Protein AF-A0A3D1JWY2-F1 (afdb_monomer_lite)

Foldseek 3Di:
DDPPVPPPDPVSVVVVVVVCVVVCVLVVCVVVPHDQQDWDDDPPDIDGDHD

Secondary structure (DSSP, 8-state):
---------HHHHHHHHHHHHHTTHHHHHHHHT--TT-EEEETTEEEE---

Sequence (51 aa):
MSKNVVISDVDSNRYFQKKLIERGIIDDLRRRGAKEGDTVEIGDIEFEFVD

Radius of gyration: 11.81 Å; chains: 1; bounding box: 27×25×26 Å

pLDDT: mean 73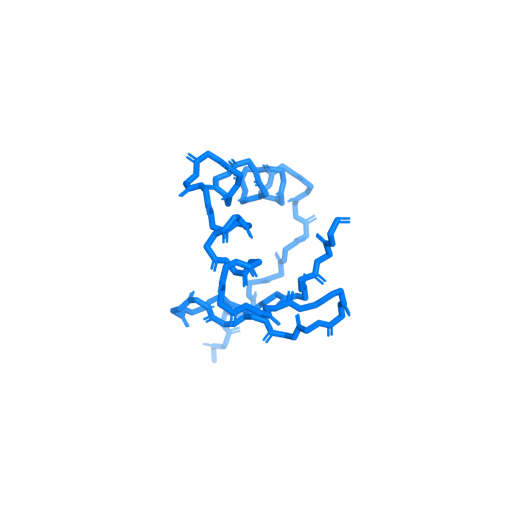.53, std 15.01, range [37.66, 88.5]

Structure (mmCIF, N/CA/C/O backbone):
data_AF-A0A3D1JWY2-F1
#
_entry.id   AF-A0A3D1JWY2-F1
#
loop_
_atom_site.group_PDB
_atom_site.id
_atom_site.type_symbol
_atom_site.label_atom_id
_atom_site.label_alt_id
_atom_site.label_comp_id
_atom_site.label_asym_id
_atom_site.label_entity_id
_atom_site.label_seq_id
_atom_site.pdbx_PDB_ins_code
_atom_site.Cartn_x
_atom_site.Cartn_y
_atom_site.Cartn_z
_atom_site.occupancy
_atom_site.B_iso_or_equiv
_atom_site.auth_seq_id
_atom_site.auth_comp_id
_atom_site.auth_asym_id
_atom_site.auth_atom_id
_atom_site.pdbx_PDB_model_num
ATOM 1 N N . MET A 1 1 ? 8.627 -18.781 18.365 1.00 37.66 1 MET A N 1
ATOM 2 C CA . MET A 1 1 ? 9.548 -17.995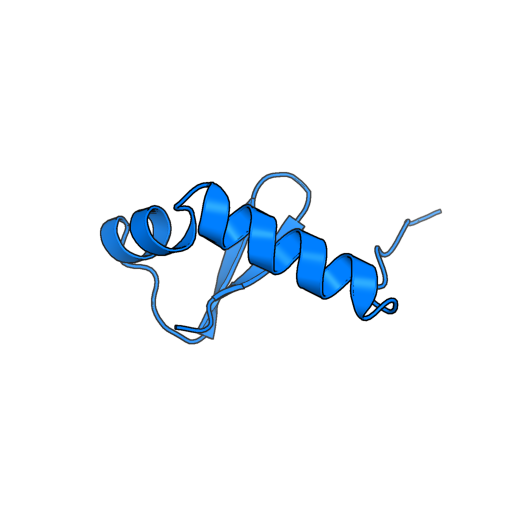 17.516 1.00 37.66 1 MET A CA 1
ATOM 3 C C . MET A 1 1 ? 8.712 -17.306 16.450 1.00 37.66 1 MET A C 1
ATOM 5 O 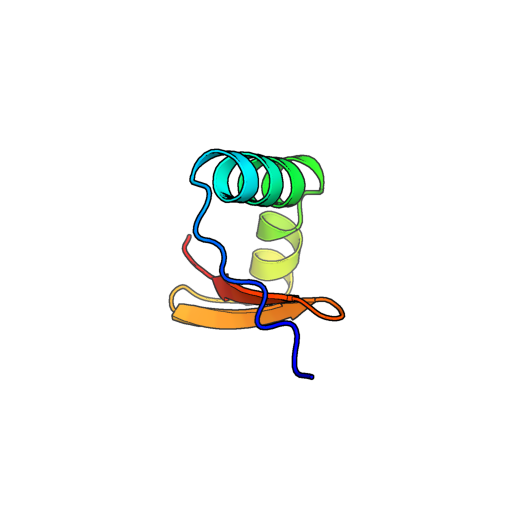O . MET A 1 1 ? 8.645 -17.779 15.325 1.00 37.66 1 MET A O 1
ATOM 9 N N . SER A 1 2 ? 8.003 -16.245 16.823 1.00 39.12 2 SER A N 1
ATOM 10 C CA . SER A 1 2 ? 7.194 -15.470 15.882 1.00 39.12 2 SER A CA 1
ATOM 11 C C . SER A 1 2 ? 8.065 -14.302 15.458 1.00 39.12 2 SER A C 1
ATOM 13 O O . SER A 1 2 ? 8.360 -13.435 16.281 1.00 39.12 2 SER A O 1
ATOM 15 N N . LYS A 1 3 ? 8.561 -14.317 14.218 1.00 40.94 3 LYS A N 1
ATOM 16 C CA . LYS A 1 3 ? 9.190 -13.136 13.629 1.00 40.94 3 LYS A CA 1
ATOM 17 C C . LYS A 1 3 ? 8.085 -12.100 13.441 1.00 40.94 3 LYS A C 1
ATOM 19 O O . LYS A 1 3 ? 7.492 -12.016 12.377 1.00 40.94 3 LYS A O 1
ATOM 24 N N . ASN A 1 4 ? 7.774 -11.359 14.501 1.00 39.47 4 ASN A N 1
ATOM 25 C CA . ASN A 1 4 ? 7.133 -10.067 14.356 1.00 39.47 4 ASN A CA 1
ATOM 26 C C . ASN A 1 4 ? 8.112 -9.254 13.516 1.00 39.47 4 ASN A C 1
ATOM 28 O O . ASN A 1 4 ? 9.215 -8.951 13.977 1.00 39.47 4 ASN A O 1
ATOM 32 N N . VAL A 1 5 ? 7.767 -9.018 12.252 1.00 43.50 5 VAL A N 1
ATOM 33 C CA . VAL A 1 5 ? 8.473 -8.058 11.412 1.00 43.50 5 VAL A CA 1
ATOM 34 C C . VAL A 1 5 ? 8.173 -6.710 12.044 1.00 43.50 5 VAL A C 1
ATOM 36 O O . VAL A 1 5 ? 7.200 -6.047 11.714 1.00 43.50 5 VAL A O 1
ATOM 39 N N . VAL A 1 6 ? 8.961 -6.350 13.055 1.00 46.84 6 VAL A N 1
ATOM 40 C CA . VAL A 1 6 ? 8.942 -5.001 13.584 1.00 46.84 6 VAL A CA 1
ATOM 41 C C . VAL A 1 6 ? 9.517 -4.161 12.461 1.00 46.84 6 VAL A C 1
ATOM 43 O O . VAL A 1 6 ? 10.696 -4.248 12.122 1.00 46.84 6 VAL A O 1
ATOM 46 N N . ILE A 1 7 ? 8.637 -3.395 11.840 1.00 51.41 7 ILE A N 1
ATOM 47 C CA . ILE A 1 7 ? 8.932 -2.387 10.834 1.00 51.41 7 ILE A CA 1
ATOM 48 C C . ILE A 1 7 ? 9.632 -1.196 11.535 1.00 51.41 7 ILE A C 1
ATOM 50 O O . ILE A 1 7 ? 9.177 -0.058 11.486 1.00 51.41 7 ILE A O 1
ATOM 54 N N . SER A 1 8 ? 10.691 -1.466 12.306 1.00 51.81 8 SER A N 1
ATOM 55 C CA . SER A 1 8 ? 11.371 -0.493 13.174 1.00 51.81 8 SER A CA 1
ATOM 56 C C . SER A 1 8 ? 12.488 0.266 12.474 1.00 51.81 8 SER A C 1
ATOM 58 O O . SER A 1 8 ? 12.912 1.304 12.973 1.00 51.81 8 SER A O 1
ATOM 60 N N . ASP A 1 9 ? 12.950 -0.201 11.316 1.00 58.88 9 ASP A N 1
ATOM 61 C CA . ASP A 1 9 ? 13.940 0.522 10.529 1.00 58.88 9 ASP A CA 1
ATOM 62 C C . ASP A 1 9 ? 13.224 1.385 9.493 1.00 58.88 9 ASP A C 1
ATOM 64 O O . ASP A 1 9 ? 12.631 0.889 8.532 1.00 58.88 9 ASP A O 1
ATOM 68 N N . VAL A 1 10 ? 13.285 2.700 9.697 1.00 57.53 10 VAL A N 1
ATOM 69 C CA . VAL A 1 10 ? 12.733 3.739 8.810 1.00 57.53 10 VAL A CA 1
ATOM 70 C C . VAL A 1 10 ? 13.135 3.505 7.342 1.00 57.53 10 VAL A C 1
ATOM 72 O O . VAL A 1 10 ? 12.350 3.773 6.428 1.00 57.53 10 VAL A O 1
ATOM 75 N N . ASP A 1 11 ? 14.318 2.929 7.117 1.00 60.69 11 ASP A N 1
ATOM 76 C CA . ASP A 1 11 ? 14.821 2.546 5.796 1.00 60.69 11 ASP A CA 1
ATOM 77 C C . ASP A 1 11 ? 14.065 1.368 5.169 1.00 60.69 11 ASP A C 1
ATOM 79 O O . ASP A 1 11 ? 13.729 1.413 3.981 1.00 60.69 11 ASP A O 1
ATOM 83 N N . SER A 1 12 ? 13.730 0.344 5.960 1.00 65.25 12 SER A N 1
ATOM 84 C CA . SER A 1 12 ? 12.897 -0.769 5.492 1.00 65.25 12 SER A CA 1
ATOM 85 C C . SER A 1 12 ? 11.523 -0.247 5.089 1.00 65.25 12 SER A C 1
ATOM 87 O O . SER A 1 12 ? 11.032 -0.561 4.007 1.00 65.25 12 SER A O 1
ATOM 89 N N . ASN A 1 13 ? 10.946 0.638 5.904 1.00 64.38 13 ASN A N 1
ATOM 90 C CA . ASN A 1 13 ? 9.616 1.183 5.669 1.00 64.38 13 ASN A CA 1
ATOM 91 C C . ASN A 1 13 ? 9.526 2.005 4.374 1.00 64.38 13 ASN A C 1
ATOM 93 O O . ASN A 1 13 ? 8.617 1.811 3.567 1.00 64.38 13 ASN A O 1
ATOM 97 N N . ARG A 1 14 ? 10.525 2.858 4.108 1.00 71.06 14 ARG A N 1
ATOM 98 C CA . ARG A 1 14 ? 10.628 3.589 2.834 1.00 71.06 14 ARG A CA 1
ATOM 99 C C . ARG A 1 14 ? 10.783 2.659 1.640 1.00 71.06 14 ARG A C 1
ATOM 101 O O . ARG A 1 14 ? 10.186 2.921 0.598 1.00 71.06 14 ARG A O 1
ATOM 108 N N . TYR A 1 15 ? 11.576 1.595 1.762 1.00 72.06 15 TYR A N 1
ATOM 109 C CA . TYR A 1 15 ? 11.740 0.628 0.680 1.00 72.06 15 TYR A CA 1
ATOM 110 C C . TYR A 1 15 ? 10.429 -0.111 0.381 1.00 72.06 15 TYR A C 1
ATOM 112 O O . TYR A 1 15 ? 10.058 -0.240 -0.787 1.00 72.06 15 TYR A O 1
ATOM 120 N N . PHE A 1 16 ? 9.695 -0.528 1.418 1.00 73.69 16 PHE A N 1
ATOM 121 C CA . PHE A 1 16 ? 8.378 -1.153 1.276 1.00 73.69 16 PHE A CA 1
ATOM 122 C C . PHE A 1 16 ? 7.360 -0.199 0.651 1.00 73.69 16 PHE A C 1
ATOM 124 O O . PHE A 1 16 ? 6.774 -0.543 -0.374 1.00 73.69 16 PHE A O 1
ATOM 131 N N . GLN A 1 17 ? 7.218 1.021 1.174 1.00 72.56 17 GLN A N 1
ATOM 132 C CA . GLN A 1 17 ? 6.335 2.043 0.598 1.00 72.56 17 GLN A CA 1
ATOM 133 C C . GLN A 1 17 ? 6.685 2.329 -0.865 1.00 72.56 17 GLN A C 1
ATOM 135 O O . GLN A 1 17 ? 5.813 2.323 -1.734 1.00 72.56 17 GLN A O 1
ATOM 140 N N . LYS A 1 18 ? 7.977 2.489 -1.174 1.00 81.25 18 LYS A N 1
ATOM 141 C CA . LYS A 1 18 ? 8.439 2.697 -2.547 1.00 81.25 18 LYS A CA 1
ATOM 142 C C . LYS A 1 18 ? 8.088 1.511 -3.441 1.00 81.25 18 LYS A C 1
ATOM 144 O O . LYS A 1 18 ? 7.663 1.724 -4.568 1.00 81.25 18 LYS A O 1
ATOM 149 N N . LYS A 1 19 ? 8.211 0.273 -2.956 1.00 82.25 19 LYS A N 1
ATOM 150 C CA . LYS A 1 19 ? 7.833 -0.930 -3.710 1.00 82.25 19 LYS A CA 1
ATOM 151 C C . LYS A 1 19 ? 6.328 -1.049 -3.938 1.00 82.25 19 LYS A C 1
ATOM 153 O O . LYS A 1 19 ? 5.944 -1.492 -5.017 1.00 82.25 19 LYS A O 1
ATOM 158 N N . LEU A 1 20 ? 5.497 -0.656 -2.973 1.00 79.62 20 LEU A N 1
ATOM 159 C CA . LEU A 1 20 ? 4.039 -0.615 -3.131 1.00 79.62 20 LEU A CA 1
ATOM 160 C C . LEU A 1 20 ? 3.638 0.385 -4.226 1.00 79.62 20 LEU A C 1
ATOM 162 O O . LEU A 1 20 ? 2.846 0.041 -5.106 1.00 79.62 20 LEU A O 1
ATOM 166 N N . ILE A 1 21 ? 4.251 1.575 -4.220 1.00 79.62 21 ILE A N 1
ATOM 167 C CA . ILE A 1 21 ? 4.044 2.614 -5.240 1.00 79.62 21 ILE A CA 1
ATOM 168 C C . ILE A 1 21 ? 4.583 2.155 -6.604 1.00 79.62 21 ILE A C 1
ATOM 170 O O . ILE A 1 21 ? 3.860 2.201 -7.592 1.00 79.62 21 ILE A O 1
ATOM 174 N N . GLU A 1 22 ? 5.821 1.647 -6.670 1.00 81.75 22 GLU A N 1
ATOM 175 C CA . GLU A 1 22 ? 6.450 1.158 -7.913 1.00 81.75 22 GLU A CA 1
ATOM 176 C C . GLU A 1 22 ? 5.647 0.034 -8.578 1.00 81.75 22 GLU A C 1
ATOM 178 O O . GLU A 1 22 ? 5.643 -0.081 -9.801 1.00 81.75 22 GLU A O 1
ATOM 183 N N . ARG A 1 23 ? 4.984 -0.816 -7.787 1.00 80.25 23 ARG A N 1
ATOM 184 C CA . ARG A 1 23 ? 4.155 -1.916 -8.298 1.00 80.25 23 ARG A CA 1
ATOM 185 C C . ARG A 1 23 ? 2.728 -1.491 -8.651 1.00 80.25 23 ARG A C 1
ATOM 187 O O . ARG A 1 23 ? 1.983 -2.329 -9.144 1.00 80.25 23 ARG A O 1
ATOM 194 N N . GLY A 1 24 ? 2.340 -0.240 -8.393 1.00 82.12 24 GLY A N 1
ATOM 195 C CA . GLY A 1 24 ? 0.972 0.236 -8.613 1.00 82.12 24 GLY A CA 1
ATOM 196 C C . GLY A 1 24 ? -0.055 -0.437 -7.699 1.00 82.12 24 GLY A C 1
ATOM 197 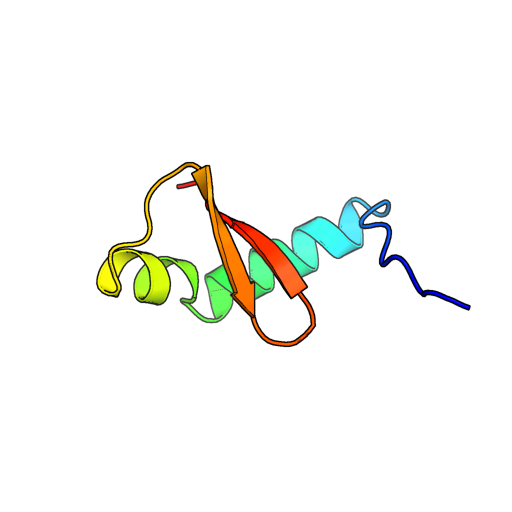O O . GLY A 1 24 ? -1.234 -0.492 -8.038 1.00 82.12 24 GLY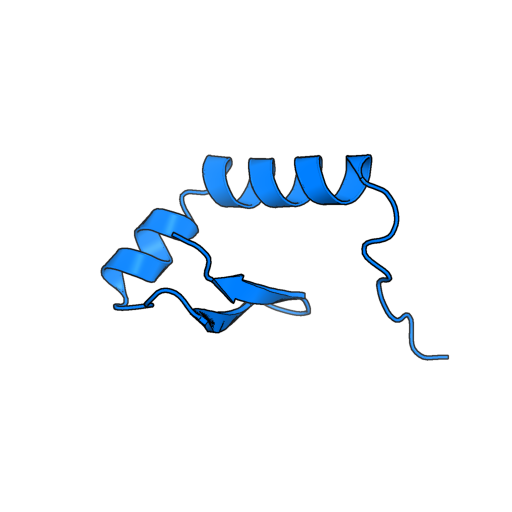 A O 1
ATOM 198 N N . ILE A 1 25 ? 0.375 -0.962 -6.544 1.00 82.69 25 ILE A N 1
ATOM 199 C CA . ILE A 1 25 ? -0.519 -1.666 -5.614 1.00 82.69 25 ILE A CA 1
ATOM 200 C C . ILE A 1 25 ? -1.583 -0.705 -5.075 1.00 82.69 25 ILE A C 1
ATOM 202 O O . ILE A 1 25 ? -2.738 -1.091 -4.963 1.00 82.69 25 ILE A O 1
ATOM 206 N N . ILE A 1 26 ? -1.225 0.558 -4.826 1.00 80.38 26 ILE A N 1
ATOM 207 C CA . ILE A 1 26 ? -2.171 1.600 -4.397 1.00 80.38 26 ILE A CA 1
ATOM 208 C C . ILE A 1 26 ? -3.297 1.786 -5.425 1.00 80.38 26 ILE A C 1
ATOM 210 O O . ILE A 1 26 ? -4.471 1.805 -5.061 1.00 80.38 26 ILE A O 1
ATOM 214 N N . ASP A 1 27 ? -2.964 1.845 -6.716 1.00 85.12 27 ASP A N 1
ATOM 215 C CA . ASP A 1 27 ? -3.958 2.010 -7.782 1.00 85.12 27 ASP A CA 1
ATOM 216 C C . ASP A 1 27 ? -4.823 0.757 -7.964 1.00 85.12 27 ASP A C 1
ATOM 218 O O . ASP A 1 27 ? -6.018 0.855 -8.244 1.00 85.12 27 ASP A O 1
ATOM 222 N N . ASP A 1 28 ? -4.250 -0.433 -7.784 1.00 87.69 28 ASP A N 1
ATOM 223 C CA . ASP A 1 28 ? -5.001 -1.691 -7.755 1.00 87.69 28 ASP A CA 1
ATOM 224 C C . ASP A 1 28 ? -5.987 -1.743 -6.588 1.00 87.69 28 ASP A C 1
ATOM 226 O O . ASP A 1 28 ? -7.135 -2.150 -6.773 1.00 87.69 28 ASP A O 1
ATOM 230 N N . LEU A 1 29 ? -5.565 -1.305 -5.403 1.00 85.69 29 LEU A N 1
ATOM 231 C CA . LEU A 1 29 ? -6.401 -1.256 -4.207 1.00 85.69 29 LEU A CA 1
ATOM 232 C C . LEU A 1 29 ? -7.539 -0.245 -4.376 1.00 85.69 29 LEU A C 1
ATOM 234 O O . LEU A 1 29 ? -8.698 -0.612 -4.176 1.00 85.69 29 LEU A O 1
ATOM 238 N N . ARG A 1 30 ? -7.255 0.967 -4.874 1.00 85.00 30 ARG A N 1
ATOM 239 C CA . ARG A 1 30 ? -8.292 1.958 -5.215 1.00 85.00 30 ARG A CA 1
ATOM 240 C C . ARG A 1 30 ? -9.279 1.421 -6.253 1.00 85.00 30 ARG A C 1
ATOM 242 O O . ARG A 1 30 ? -10.487 1.568 -6.086 1.00 85.00 30 ARG A O 1
ATOM 249 N N . ARG A 1 31 ? -8.798 0.735 -7.299 1.00 88.06 31 ARG A N 1
ATOM 250 C CA . ARG A 1 31 ? -9.664 0.093 -8.310 1.00 88.06 31 ARG A CA 1
ATOM 251 C C . ARG A 1 31 ? -10.528 -1.027 -7.739 1.00 88.06 31 ARG A C 1
ATOM 253 O O . ARG A 1 31 ? -11.632 -1.246 -8.229 1.00 88.06 31 ARG A O 1
ATOM 260 N N . ARG A 1 32 ? -10.038 -1.729 -6.718 1.00 88.50 32 ARG A N 1
ATOM 261 C CA . ARG A 1 32 ? -10.792 -2.748 -5.974 1.00 88.50 32 ARG A CA 1
ATOM 262 C C . ARG A 1 32 ? -11.762 -2.143 -4.954 1.00 88.50 32 ARG A C 1
ATOM 264 O O . ARG A 1 32 ? -12.611 -2.871 -4.452 1.00 88.50 32 ARG A O 1
ATOM 271 N N . GLY A 1 33 ? -11.678 -0.836 -4.701 1.00 88.06 33 GLY A N 1
ATOM 272 C CA . GLY A 1 33 ? -12.564 -0.104 -3.799 1.00 88.06 33 GLY A CA 1
ATOM 273 C C . GLY A 1 33 ? -12.048 0.029 -2.367 1.00 88.06 33 GLY A C 1
ATOM 274 O O . GLY A 1 33 ? -12.856 0.340 -1.494 1.00 88.06 33 GLY A O 1
ATOM 275 N N . ALA A 1 34 ? -10.751 -0.202 -2.131 1.00 88.25 34 ALA A N 1
ATOM 276 C CA . ALA A 1 34 ? -10.122 0.069 -0.841 1.00 88.25 34 ALA A CA 1
ATOM 277 C C . ALA A 1 34 ? -10.220 1.562 -0.499 1.00 88.25 34 ALA A C 1
ATOM 279 O O . ALA A 1 34 ? -10.088 2.423 -1.378 1.00 88.25 34 ALA A O 1
ATOM 280 N N . LYS A 1 35 ? -10.465 1.852 0.774 1.00 85.75 35 LYS A N 1
ATOM 281 C CA . LYS A 1 35 ? -10.629 3.197 1.325 1.00 85.75 35 LYS A CA 1
ATOM 282 C C . LYS A 1 35 ? -9.593 3.458 2.406 1.00 85.75 35 LYS A C 1
ATOM 284 O O . LYS A 1 35 ? -9.028 2.530 2.974 1.00 85.75 35 LYS A O 1
ATOM 289 N N . GLU A 1 36 ? -9.355 4.736 2.682 1.00 84.19 36 GLU A N 1
ATOM 290 C CA . GLU A 1 36 ? -8.500 5.160 3.791 1.00 84.19 36 GLU A CA 1
ATOM 291 C C . GLU A 1 36 ? -8.953 4.500 5.104 1.00 84.19 36 GLU A C 1
ATOM 293 O O . GLU A 1 36 ? -10.138 4.539 5.451 1.00 84.19 36 GLU A O 1
ATOM 298 N N . GLY A 1 37 ? -8.006 3.872 5.800 1.00 82.00 37 GLY A N 1
ATOM 299 C CA . GLY A 1 37 ? -8.247 3.116 7.028 1.00 82.00 37 GLY A CA 1
ATOM 300 C C . GLY A 1 37 ? -8.583 1.637 6.820 1.00 82.00 37 GLY A C 1
ATOM 301 O O . GLY A 1 37 ? -8.737 0.909 7.801 1.00 82.00 37 GLY A O 1
ATOM 302 N N . ASP A 1 38 ? -8.684 1.159 5.575 1.00 87.44 38 ASP A N 1
ATOM 303 C CA . ASP A 1 38 ? -8.883 -0.267 5.315 1.00 87.44 38 ASP A CA 1
ATOM 304 C C . ASP A 1 38 ? -7.601 -1.058 5.587 1.00 87.44 38 ASP A C 1
ATOM 306 O O . ASP A 1 38 ? -6.505 -0.688 5.166 1.00 87.44 38 ASP A O 1
ATOM 310 N N . THR A 1 39 ? -7.738 -2.209 6.238 1.00 86.94 39 THR A N 1
ATOM 311 C CA . THR A 1 39 ? -6.628 -3.145 6.419 1.00 86.94 39 THR A CA 1
ATOM 312 C C . THR A 1 39 ? -6.443 -3.985 5.160 1.00 86.94 39 THR A C 1
ATOM 314 O O . THR A 1 39 ? -7.352 -4.689 4.716 1.00 86.94 39 THR A O 1
ATOM 317 N N . VAL A 1 40 ? -5.249 -3.916 4.582 1.00 84.50 40 VAL A N 1
ATOM 318 C CA . VAL A 1 40 ? -4.858 -4.635 3.375 1.00 84.50 40 VAL A CA 1
ATOM 319 C C . VAL A 1 40 ? -3.811 -5.680 3.727 1.00 84.50 40 VAL A C 1
ATOM 321 O O . VAL A 1 40 ? -2.730 -5.370 4.224 1.00 84.50 40 VAL A O 1
ATOM 324 N N . GLU A 1 41 ? -4.122 -6.929 3.397 1.00 84.81 41 GLU A N 1
ATOM 325 C CA . GLU A 1 41 ? -3.228 -8.070 3.561 1.00 84.81 41 GLU A CA 1
ATOM 326 C C . GLU A 1 41 ? -2.738 -8.550 2.186 1.00 84.81 41 GLU A C 1
ATOM 328 O O . GLU A 1 41 ? -3.526 -8.870 1.290 1.00 84.81 41 GLU A O 1
ATOM 333 N N . ILE A 1 42 ? -1.417 -8.578 1.993 1.00 78.25 42 ILE A N 1
ATOM 334 C CA . ILE A 1 42 ? -0.755 -9.069 0.782 1.00 78.25 42 ILE A CA 1
ATOM 335 C C . ILE A 1 42 ? 0.285 -10.115 1.178 1.00 78.25 4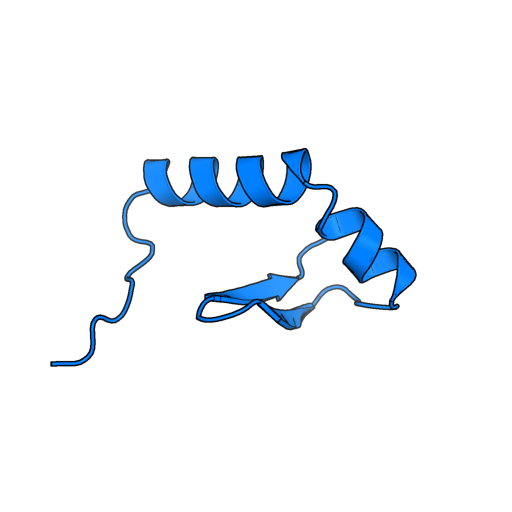2 ILE A C 1
ATOM 337 O O . ILE A 1 42 ? 1.420 -9.791 1.535 1.00 78.25 42 ILE A O 1
ATOM 341 N N . GLY A 1 43 ? -0.088 -11.389 1.051 1.00 80.44 43 GLY A N 1
ATOM 342 C CA . GLY A 1 43 ? 0.772 -12.500 1.454 1.00 80.44 43 GLY A CA 1
ATOM 343 C C . GLY A 1 43 ? 0.983 -12.482 2.964 1.00 80.44 43 GLY A C 1
ATOM 344 O O . GLY A 1 43 ? 0.016 -12.546 3.704 1.00 80.44 43 GLY A O 1
ATOM 345 N N . ASP A 1 44 ? 2.234 -12.351 3.406 1.00 77.06 44 ASP A N 1
ATOM 346 C CA . ASP A 1 44 ? 2.590 -12.310 4.833 1.00 77.06 44 ASP A CA 1
ATOM 347 C C . ASP A 1 44 ? 2.658 -10.876 5.400 1.00 77.06 44 ASP A C 1
ATOM 349 O O . ASP A 1 44 ? 3.223 -10.652 6.474 1.00 77.06 44 ASP A O 1
ATOM 353 N N . ILE A 1 45 ? 2.179 -9.880 4.647 1.00 72.50 45 ILE A N 1
ATOM 354 C CA . ILE A 1 45 ? 2.261 -8.461 5.008 1.00 72.50 45 ILE A CA 1
ATOM 355 C C . ILE A 1 45 ? 0.853 -7.911 5.191 1.00 72.50 45 ILE A C 1
ATOM 357 O O . ILE A 1 45 ? 0.068 -7.910 4.249 1.00 72.50 45 ILE A O 1
ATOM 361 N N . GLU A 1 46 ? 0.582 -7.362 6.368 1.00 81.38 46 GLU A N 1
ATOM 362 C CA . GLU A 1 46 ? -0.642 -6.630 6.683 1.00 81.38 46 GLU A CA 1
ATOM 363 C C . GLU A 1 46 ? -0.295 -5.159 6.928 1.00 81.38 46 GLU A C 1
ATOM 365 O O . GLU A 1 46 ? 0.657 -4.847 7.651 1.00 81.38 46 GLU A O 1
ATOM 370 N N . PHE A 1 47 ? -1.026 -4.249 6.291 1.00 79.88 47 PHE A N 1
ATOM 371 C CA . PHE A 1 47 ? -0.856 -2.815 6.481 1.00 79.88 47 PHE A CA 1
ATOM 372 C C . PHE A 1 47 ? -2.184 -2.080 6.358 1.00 79.88 47 PHE A C 1
ATOM 374 O O . PHE A 1 47 ? -3.119 -2.539 5.711 1.00 79.88 47 PHE A O 1
ATOM 381 N N . GLU A 1 48 ? -2.253 -0.906 6.967 1.00 83.31 48 GLU A N 1
ATOM 382 C CA . GLU A 1 48 ? -3.384 -0.004 6.803 1.00 83.31 48 GLU A CA 1
ATOM 383 C C . GLU A 1 48 ? -3.210 0.804 5.516 1.00 83.31 48 GLU A C 1
ATOM 385 O O . GLU A 1 48 ? -2.149 1.384 5.260 1.00 83.31 48 GLU A O 1
ATOM 390 N N . PHE A 1 49 ? -4.243 0.812 4.681 1.00 84.75 49 PHE A N 1
ATOM 391 C CA . PHE A 1 49 ? -4.282 1.623 3.483 1.00 84.75 49 PHE A CA 1
ATOM 392 C C . PHE A 1 49 ? -4.461 3.088 3.870 1.00 84.75 49 PHE A C 1
ATOM 394 O O . PHE A 1 49 ? -5.484 3.486 4.428 1.00 84.75 49 PHE A O 1
ATOM 401 N N . VAL A 1 50 ? -3.453 3.887 3.536 1.00 77.31 50 VAL A N 1
ATOM 402 C CA . VAL A 1 50 ? -3.461 5.339 3.698 1.00 77.31 50 VAL A CA 1
ATOM 403 C C . VAL A 1 50 ? -3.345 5.937 2.298 1.00 77.31 50 VAL A C 1
ATOM 405 O O . VAL A 1 50 ? -2.394 5.612 1.580 1.00 77.31 50 VAL A O 1
ATOM 408 N N . ASP A 1 51 ? -4.351 6.718 1.898 1.00 66.62 51 ASP A N 1
ATOM 409 C CA . ASP A 1 51 ? -4.441 7.371 0.582 1.00 66.62 51 ASP A CA 1
ATOM 410 C C . ASP A 1 51 ? -3.504 8.590 0.475 1.00 66.62 51 ASP A C 1
ATOM 412 O O . ASP A 1 51 ? -3.424 9.369 1.455 1.00 66.62 51 ASP A O 1
#